Protein AF-A2VDF8-F1 (afdb_monomer_lite)

InterPro domains:
  IPR008467 Dynein 1 light intermediate chain [PTHR12688] (8-139)
  IPR022780 Dynein family light intermediate chain [PF05783] (5-139)

Radius of gyration: 25.3 Å; chains: 1; bounding box: 49×78×46 Å

Sequence (141 aa):
TSVAAEYKKGRGLEYLYLNVHDEDRDDQTRCNVWILDGDLYHKGLLKFSLDALSLRDTLVMLVVDMSKPWTALDSLQKWASVVREHVDKLKIPPEEMKEMEQKLIRDFQEYVEPGEDFPASPQRRTTGAQEDRGDSVVLHQ

Structure (mmCIF, N/CA/C/O backbone):
data_AF-A2VDF8-F1
#
_entry.id   AF-A2VDF8-F1
#
loop_
_atom_site.group_PDB
_atom_site.id
_atom_site.type_symbol
_atom_site.label_atom_id
_atom_site.label_alt_id
_atom_site.label_comp_id
_atom_site.label_asym_id
_atom_site.label_entity_id
_atom_site.label_seq_id
_atom_site.pdbx_PDB_ins_code
_atom_site.Cartn_x
_atom_site.Cartn_y
_atom_site.Cartn_z
_atom_site.occupancy
_atom_site.B_iso_or_equiv
_atom_site.auth_seq_id
_atom_site.auth_comp_id
_atom_site.auth_asym_id
_atom_site.auth_atom_id
_atom_site.pdbx_PDB_model_num
ATOM 1 N N . THR A 1 1 ? -0.094 -25.351 -19.517 1.00 32.38 1 THR A N 1
ATOM 2 C CA . THR A 1 1 ? 0.602 -24.459 -20.468 1.00 32.38 1 THR A CA 1
ATOM 3 C C . THR A 1 1 ? 0.751 -23.128 -19.781 1.00 32.38 1 THR A C 1
ATOM 5 O O . THR A 1 1 ? -0.258 -22.511 -19.470 1.00 32.38 1 THR A O 1
ATOM 8 N N . SER A 1 2 ? 1.973 -22.769 -19.400 1.00 37.56 2 SER A N 1
ATOM 9 C CA . SER A 1 2 ? 2.245 -21.579 -18.596 1.00 37.56 2 SER A CA 1
ATOM 10 C C . SER A 1 2 ? 1.795 -20.333 -19.347 1.00 37.56 2 SER A C 1
ATOM 12 O O . SER A 1 2 ? 2.333 -20.022 -20.408 1.00 37.56 2 SER A O 1
ATOM 14 N N . VAL A 1 3 ? 0.802 -19.628 -18.809 1.00 40.50 3 VAL A N 1
ATOM 15 C CA . VAL A 1 3 ? 0.486 -18.277 -19.265 1.00 40.50 3 VAL A CA 1
ATOM 16 C C . VAL A 1 3 ? 1.540 -17.385 -18.625 1.00 40.50 3 VAL A C 1
ATOM 18 O O . VAL A 1 3 ? 1.367 -16.886 -17.518 1.00 40.50 3 VAL A O 1
ATOM 21 N N . ALA A 1 4 ? 2.689 -17.254 -19.288 1.00 42.12 4 ALA A N 1
ATOM 22 C CA . ALA A 1 4 ? 3.557 -16.118 -19.045 1.00 42.12 4 ALA A CA 1
ATOM 23 C C . ALA A 1 4 ? 2.743 -14.893 -19.467 1.00 42.12 4 ALA A C 1
ATOM 25 O O . ALA A 1 4 ? 2.608 -14.610 -20.657 1.00 42.12 4 ALA A O 1
ATOM 26 N N . ALA A 1 5 ? 2.104 -14.243 -18.494 1.00 46.62 5 ALA A N 1
ATOM 27 C CA . ALA A 1 5 ? 1.506 -12.942 -18.705 1.00 46.62 5 ALA A CA 1
ATOM 28 C C . ALA A 1 5 ? 2.597 -12.054 -19.309 1.00 46.62 5 ALA A C 1
ATOM 30 O O . ALA A 1 5 ? 3.678 -11.910 -18.733 1.00 46.62 5 ALA A O 1
ATOM 31 N N . GLU A 1 6 ? 2.349 -11.514 -20.501 1.00 41.25 6 GLU A N 1
ATOM 32 C CA . GLU A 1 6 ? 3.170 -10.434 -21.028 1.00 41.25 6 GLU A CA 1
ATOM 33 C C . GLU A 1 6 ? 3.189 -9.333 -19.965 1.00 41.25 6 GLU A C 1
ATOM 35 O O . GLU A 1 6 ? 2.168 -8.685 -19.730 1.00 41.25 6 GLU A O 1
ATOM 40 N N . TYR A 1 7 ? 4.331 -9.135 -19.303 1.00 50.16 7 TYR A N 1
ATOM 41 C CA . TYR A 1 7 ? 4.544 -8.013 -18.395 1.00 50.16 7 TYR A CA 1
ATOM 42 C C . TYR A 1 7 ? 4.553 -6.730 -19.232 1.00 50.16 7 TYR A C 1
ATOM 44 O O . TYR A 1 7 ? 5.593 -6.231 -19.665 1.00 50.16 7 TYR A O 1
ATOM 52 N N . LYS A 1 8 ? 3.361 -6.213 -19.530 1.00 56.06 8 LYS A N 1
ATOM 53 C CA . LYS A 1 8 ? 3.194 -4.874 -20.080 1.00 56.06 8 LYS A CA 1
ATOM 54 C C . LYS A 1 8 ? 3.610 -3.905 -18.986 1.00 56.06 8 LYS A C 1
ATOM 56 O O . LYS A 1 8 ? 3.108 -3.977 -17.872 1.00 56.06 8 LYS A O 1
ATOM 61 N N . LYS A 1 9 ? 4.539 -3.004 -19.311 1.00 63.62 9 LYS A N 1
ATOM 62 C CA . LYS A 1 9 ? 4.901 -1.882 -18.442 1.00 63.62 9 LYS A CA 1
ATOM 63 C C . LYS A 1 9 ? 3.611 -1.170 -18.028 1.00 63.62 9 LYS A C 1
ATOM 65 O O . LYS A 1 9 ? 2.889 -0.689 -18.907 1.00 63.62 9 LYS A O 1
ATOM 70 N N . GLY A 1 10 ? 3.321 -1.161 -16.728 1.00 63.69 10 GLY A N 1
ATOM 71 C CA . GLY A 1 10 ? 2.025 -0.718 -16.239 1.00 63.69 10 GLY A CA 1
ATOM 72 C C . GLY A 1 10 ? 1.735 0.742 -16.586 1.00 63.69 10 GLY A C 1
ATOM 73 O O . GLY A 1 10 ? 2.647 1.571 -16.669 1.00 63.69 10 GLY A O 1
ATOM 74 N N . ARG A 1 11 ? 0.464 1.083 -16.825 1.00 73.50 11 ARG A N 1
ATOM 75 C CA . ARG A 1 11 ? 0.043 2.449 -17.231 1.00 73.50 11 ARG A CA 1
ATOM 76 C C . ARG A 1 11 ? -0.128 3.419 -16.050 1.00 73.50 11 ARG A C 1
ATOM 78 O O . ARG A 1 11 ? -0.934 4.344 -16.123 1.00 73.50 11 ARG A O 1
ATOM 85 N N . GLY A 1 12 ? 0.607 3.211 -14.962 1.00 85.75 12 GLY A N 1
ATOM 86 C CA . GLY A 1 12 ? 0.430 3.927 -13.700 1.00 85.75 12 GLY A CA 1
ATOM 87 C C . GLY A 1 12 ? -0.296 3.062 -12.679 1.00 85.75 12 GLY A C 1
ATOM 88 O O . GLY A 1 12 ? 0.335 2.189 -12.093 1.00 85.75 12 GLY A O 1
ATOM 89 N N . LEU A 1 13 ? -1.590 3.317 -12.458 1.00 90.75 13 LEU A N 1
ATOM 90 C CA . LEU A 1 13 ? -2.419 2.561 -11.515 1.00 90.75 13 LEU A CA 1
ATOM 91 C C . LEU A 1 13 ? -3.345 1.604 -12.269 1.00 90.75 13 LEU A C 1
ATOM 93 O O . LEU A 1 13 ? -4.253 2.039 -12.978 1.00 90.75 13 LEU A O 1
ATOM 97 N N . GLU A 1 14 ? -3.119 0.310 -12.104 1.00 92.19 14 GLU A N 1
ATOM 98 C CA . GLU A 1 14 ? -3.931 -0.747 -12.700 1.00 92.19 14 GLU A CA 1
ATOM 99 C C . GLU A 1 14 ? -4.917 -1.299 -11.677 1.00 92.19 14 GLU A C 1
ATOM 101 O O . GLU A 1 14 ? -4.626 -1.333 -10.484 1.00 92.19 14 GLU A O 1
ATOM 106 N N . TYR A 1 15 ? -6.088 -1.722 -12.148 1.00 92.75 15 TYR A N 1
ATOM 107 C CA . TYR A 1 15 ? -7.136 -2.297 -11.313 1.00 92.75 15 TYR A CA 1
ATOM 108 C C . TYR A 1 15 ? -7.450 -3.718 -11.766 1.00 92.75 15 TYR A C 1
ATOM 110 O O . TYR A 1 15 ? -7.635 -3.976 -12.957 1.00 92.75 15 TYR A O 1
ATOM 118 N N . LEU A 1 16 ? -7.555 -4.615 -10.794 1.00 93.31 16 LEU A N 1
ATOM 119 C CA . LEU A 1 16 ? -8.076 -5.965 -10.944 1.00 93.31 16 LEU A CA 1
ATOM 120 C C . LEU A 1 16 ? -8.898 -6.327 -9.702 1.00 93.31 16 LEU A C 1
ATOM 122 O O . LEU A 1 16 ? -8.915 -5.598 -8.712 1.00 93.31 16 LEU A O 1
ATOM 126 N N . TYR A 1 17 ? -9.598 -7.453 -9.744 1.00 93.19 17 TYR A N 1
ATOM 127 C CA . TYR A 1 17 ? -10.292 -7.973 -8.573 1.00 93.19 17 TYR A CA 1
ATOM 128 C C . TYR A 1 17 ? -10.122 -9.485 -8.482 1.00 93.19 17 TYR A C 1
ATOM 130 O O . TYR A 1 17 ? -9.967 -10.171 -9.494 1.00 93.19 17 TYR A O 1
ATOM 138 N N . LEU A 1 18 ? -10.163 -9.993 -7.257 1.00 91.50 18 LEU A N 1
ATOM 139 C CA . LEU A 1 18 ? -10.177 -11.413 -6.948 1.00 91.50 18 LEU A CA 1
ATOM 140 C C . LEU A 1 18 ? -11.573 -11.774 -6.446 1.00 91.50 18 LEU A C 1
ATOM 142 O O . LEU A 1 18 ? -12.104 -11.117 -5.550 1.00 91.50 18 LEU A O 1
ATOM 146 N N . ASN A 1 19 ? -12.170 -12.814 -7.022 1.00 89.62 19 ASN A N 1
ATOM 147 C CA . ASN A 1 19 ? -13.351 -13.434 -6.434 1.00 89.62 19 ASN A CA 1
ATOM 148 C C . ASN A 1 19 ? -12.873 -14.386 -5.340 1.00 89.62 19 ASN A C 1
ATOM 150 O O . ASN A 1 19 ? -12.162 -15.348 -5.624 1.00 89.62 19 ASN A O 1
ATOM 154 N N . VAL A 1 20 ? -13.253 -14.093 -4.105 1.00 85.69 20 VAL A N 1
ATOM 155 C CA . VAL A 1 20 ? -12.990 -14.922 -2.935 1.00 85.69 20 VAL A CA 1
ATOM 156 C C . VAL A 1 20 ? -14.245 -15.747 -2.689 1.00 85.69 20 VAL A C 1
ATOM 158 O O . VAL A 1 20 ? -15.324 -15.194 -2.457 1.00 85.69 20 VAL A O 1
ATOM 161 N N . HIS A 1 21 ? -14.096 -17.060 -2.818 1.00 84.44 21 HIS A N 1
ATOM 162 C CA . HIS A 1 21 ? -15.136 -18.030 -2.515 1.00 84.44 21 HIS A CA 1
ATOM 163 C C . HIS A 1 21 ? -14.867 -18.609 -1.130 1.00 84.44 21 HIS A C 1
ATOM 165 O O . HIS A 1 21 ? -13.739 -19.001 -0.838 1.00 84.44 21 HIS A O 1
ATOM 171 N N . ASP A 1 22 ? -15.895 -18.617 -0.295 1.00 78.88 22 ASP A N 1
ATOM 172 C CA . ASP A 1 22 ? -15.909 -19.344 0.966 1.00 78.88 22 ASP A CA 1
ATOM 173 C C . ASP A 1 22 ? -16.502 -20.732 0.677 1.00 78.88 22 ASP A C 1
ATOM 175 O O . ASP A 1 22 ? -17.619 -20.819 0.181 1.00 78.88 22 ASP A O 1
ATOM 179 N N . GLU A 1 23 ? -15.754 -21.816 0.903 1.00 71.19 23 GLU A N 1
ATOM 180 C CA . GLU A 1 23 ? -16.223 -23.175 0.572 1.00 71.19 23 GLU A CA 1
ATOM 181 C C . GLU A 1 23 ? -17.433 -23.605 1.422 1.00 71.19 23 GLU A C 1
ATOM 183 O O . GLU A 1 23 ? -18.210 -24.464 1.001 1.00 71.19 23 GLU A O 1
ATOM 188 N N . ASP A 1 24 ? -17.631 -22.978 2.587 1.00 74.69 24 ASP A N 1
ATOM 189 C CA . ASP A 1 24 ? -18.722 -23.287 3.512 1.00 74.69 24 ASP A CA 1
ATOM 190 C C . ASP A 1 24 ? -19.963 -22.399 3.297 1.00 74.69 24 ASP A C 1
ATOM 192 O O . ASP A 1 24 ? -21.007 -22.620 3.926 1.00 74.69 24 ASP A O 1
ATOM 196 N N . ARG A 1 25 ? -19.882 -21.382 2.425 1.00 68.94 25 ARG A N 1
ATOM 197 C CA . ARG A 1 25 ? -20.967 -20.419 2.172 1.00 68.94 25 ARG A CA 1
ATOM 198 C C . ARG A 1 25 ? -21.162 -20.191 0.675 1.00 68.94 25 ARG A C 1
ATOM 200 O O . ARG A 1 25 ? -20.217 -19.942 -0.057 1.00 68.94 25 ARG A O 1
ATOM 207 N N . ASP A 1 26 ? -22.412 -20.099 0.222 1.00 70.31 26 ASP A N 1
ATOM 208 C CA . ASP A 1 26 ? -22.732 -19.660 -1.154 1.00 70.31 26 ASP A CA 1
ATOM 209 C C . ASP A 1 26 ? -22.427 -18.157 -1.405 1.00 70.31 26 ASP A C 1
ATOM 211 O O . ASP A 1 26 ? -22.842 -17.575 -2.411 1.00 70.31 26 ASP A O 1
ATOM 215 N N . ASP A 1 27 ? -21.682 -17.510 -0.505 1.00 76.88 27 ASP A N 1
ATOM 216 C CA . ASP A 1 27 ? -21.312 -16.106 -0.585 1.00 76.88 27 ASP A CA 1
ATOM 217 C C . ASP A 1 27 ? -20.072 -15.922 -1.476 1.00 76.88 27 ASP A C 1
ATOM 219 O O . ASP A 1 27 ? -19.013 -16.521 -1.276 1.00 76.88 27 ASP A O 1
ATOM 223 N N . GLN A 1 28 ? -20.185 -15.034 -2.466 1.00 77.56 28 GLN A N 1
ATOM 224 C CA . GLN A 1 28 ? -19.052 -14.575 -3.271 1.00 77.56 28 GLN A CA 1
ATOM 225 C C . GLN A 1 28 ? -18.644 -13.172 -2.832 1.00 77.56 28 GLN A C 1
ATOM 227 O O . GLN A 1 28 ? -19.400 -12.214 -3.006 1.00 77.56 28 GLN A O 1
ATOM 232 N N . THR A 1 29 ? -17.419 -13.031 -2.324 1.00 87.19 29 THR A N 1
ATOM 233 C CA . THR A 1 29 ? -16.853 -11.728 -1.950 1.00 87.19 29 THR A CA 1
ATOM 234 C C . THR A 1 29 ? -15.842 -11.270 -2.997 1.00 87.19 29 THR A C 1
ATOM 236 O O . THR A 1 29 ? -15.077 -12.068 -3.533 1.00 87.19 29 THR A O 1
ATOM 239 N N . ARG A 1 30 ? -15.818 -9.970 -3.317 1.00 89.56 30 ARG A N 1
ATOM 240 C CA . ARG A 1 30 ? -14.829 -9.386 -4.237 1.00 89.56 30 ARG A CA 1
ATOM 241 C C . ARG A 1 30 ? -13.746 -8.655 -3.458 1.00 89.56 30 ARG A C 1
ATOM 243 O O . ARG A 1 30 ? -14.043 -7.707 -2.739 1.00 89.56 30 ARG A O 1
ATOM 250 N N . CYS A 1 31 ? -12.496 -9.051 -3.662 1.00 91.94 31 CYS A N 1
ATOM 251 C CA . CYS A 1 31 ? -11.326 -8.326 -3.186 1.00 91.94 31 CYS A CA 1
ATOM 252 C C . CYS A 1 31 ? -10.796 -7.433 -4.313 1.00 91.94 31 CYS A C 1
ATOM 254 O O . CYS A 1 31 ? -10.410 -7.920 -5.375 1.00 91.94 31 CYS A O 1
ATOM 256 N N . ASN A 1 32 ? -10.820 -6.120 -4.099 1.00 94.00 32 ASN A N 1
ATOM 257 C CA . ASN A 1 32 ? -10.306 -5.143 -5.053 1.00 94.00 32 ASN A CA 1
ATOM 258 C C . ASN A 1 32 ? -8.783 -5.054 -4.939 1.00 94.00 32 ASN A C 1
ATOM 260 O O . ASN A 1 32 ? -8.249 -4.953 -3.838 1.00 94.00 32 ASN A O 1
ATOM 264 N N . VAL A 1 33 ? -8.089 -5.051 -6.072 1.00 94.62 33 VAL A N 1
ATOM 265 C CA . VAL A 1 33 ? -6.630 -4.994 -6.126 1.00 94.62 33 VAL A CA 1
ATOM 266 C C . VAL A 1 33 ? -6.213 -3.851 -7.037 1.00 94.62 33 VAL A C 1
ATOM 268 O O . VAL A 1 33 ? -6.658 -3.738 -8.181 1.00 94.62 33 VAL A O 1
ATOM 271 N N . TRP A 1 34 ? -5.312 -3.018 -6.528 1.00 94.50 34 TRP A N 1
ATOM 272 C CA . TRP A 1 34 ? -4.702 -1.936 -7.282 1.00 94.50 34 TRP A CA 1
ATOM 273 C C . TRP A 1 34 ? -3.198 -2.152 -7.361 1.00 94.50 34 TRP A C 1
ATOM 275 O O . TRP A 1 34 ? -2.542 -2.351 -6.340 1.00 94.50 34 TRP A O 1
ATOM 285 N N . ILE A 1 35 ? -2.652 -2.100 -8.572 1.00 93.00 35 ILE A N 1
ATOM 286 C CA . ILE A 1 35 ? -1.220 -2.250 -8.820 1.00 93.00 35 ILE A CA 1
ATOM 287 C C . ILE A 1 35 ? -0.677 -0.898 -9.251 1.00 93.00 35 ILE A C 1
ATOM 289 O O . ILE A 1 35 ? -1.055 -0.366 -10.294 1.00 93.00 35 ILE A O 1
ATOM 293 N N . LEU A 1 36 ? 0.220 -0.348 -8.441 1.00 91.38 36 LEU A N 1
ATOM 294 C CA . LEU A 1 36 ? 1.015 0.814 -8.800 1.00 91.38 36 LEU A CA 1
ATOM 295 C C . LEU A 1 36 ? 2.434 0.340 -9.113 1.00 91.38 36 LEU A C 1
ATOM 297 O O . LEU A 1 36 ? 3.134 -0.132 -8.222 1.00 91.38 36 LEU A O 1
ATOM 301 N N . ASP A 1 37 ? 2.850 0.478 -10.368 1.00 83.81 37 ASP A N 1
ATOM 302 C CA . ASP A 1 37 ? 4.197 0.123 -10.823 1.00 83.81 37 ASP A CA 1
ATOM 303 C C . ASP A 1 37 ? 4.848 1.289 -11.592 1.00 83.81 37 ASP A C 1
ATOM 305 O O . ASP A 1 37 ? 4.185 2.167 -12.157 1.00 83.81 37 ASP A O 1
ATOM 309 N N . GLY A 1 38 ? 6.180 1.299 -11.616 1.00 76.81 38 GLY A N 1
ATOM 310 C CA . GLY A 1 38 ? 6.986 2.195 -12.431 1.00 76.81 38 GLY A CA 1
ATOM 311 C C . GLY A 1 38 ? 7.417 3.485 -11.730 1.00 76.81 38 GLY A C 1
ATOM 312 O O . GLY A 1 38 ? 8.216 3.472 -10.790 1.00 76.81 38 GLY A O 1
ATOM 313 N N . ASP A 1 39 ? 6.990 4.623 -12.282 1.00 78.25 39 ASP A N 1
ATOM 314 C CA . ASP A 1 39 ? 7.486 5.960 -11.929 1.00 78.25 39 ASP A CA 1
ATOM 315 C C . ASP A 1 39 ? 6.731 6.573 -10.735 1.00 78.25 39 ASP A C 1
ATOM 317 O O . ASP A 1 39 ? 5.504 6.491 -10.635 1.00 78.2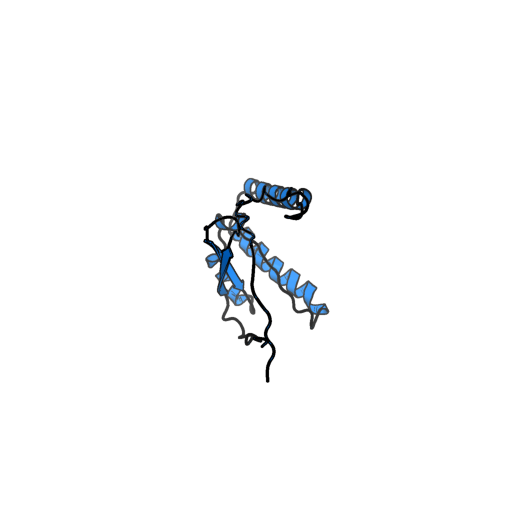5 39 ASP A O 1
ATOM 321 N N . LEU A 1 40 ? 7.465 7.277 -9.867 1.00 83.62 40 LEU A N 1
ATOM 322 C CA . LEU A 1 40 ? 6.915 8.063 -8.762 1.00 83.62 40 LEU A CA 1
ATOM 323 C C . LEU A 1 40 ? 5.976 9.179 -9.226 1.00 83.62 40 LEU A C 1
ATOM 325 O O . LEU A 1 40 ? 5.170 9.647 -8.423 1.00 83.62 40 LEU A O 1
ATOM 329 N N . TYR A 1 41 ? 6.035 9.589 -10.495 1.00 86.25 41 TYR A N 1
ATOM 330 C CA . TYR A 1 41 ? 5.068 10.521 -11.079 1.00 86.25 41 TYR A CA 1
ATOM 331 C C . TYR A 1 41 ? 3.613 10.061 -10.875 1.00 86.25 41 TYR A C 1
ATOM 333 O O . TYR A 1 41 ? 2.711 10.877 -10.682 1.00 86.25 41 TYR A O 1
ATOM 341 N N . HIS A 1 42 ? 3.382 8.747 -10.820 1.00 88.19 42 HIS A N 1
ATOM 342 C CA . HIS A 1 42 ? 2.056 8.164 -10.638 1.00 88.19 42 HIS A CA 1
ATOM 343 C C . HIS A 1 42 ? 1.616 8.040 -9.174 1.00 88.19 42 HIS A C 1
ATOM 345 O O . HIS A 1 42 ? 0.481 7.642 -8.923 1.00 88.19 42 HIS A O 1
ATOM 351 N N . LYS A 1 43 ? 2.442 8.425 -8.188 1.00 89.44 43 LYS A N 1
ATOM 352 C CA . LYS A 1 43 ? 2.091 8.287 -6.760 1.00 89.44 43 LYS A CA 1
ATOM 353 C C . LYS A 1 43 ? 0.803 9.013 -6.369 1.00 89.44 43 LYS A C 1
ATOM 355 O O . LYS A 1 43 ? 0.106 8.597 -5.452 1.00 89.44 43 LYS A O 1
ATOM 360 N N . GLY A 1 44 ? 0.455 10.081 -7.091 1.00 90.44 44 GLY A N 1
ATOM 361 C CA . GLY A 1 44 ? -0.794 10.819 -6.892 1.00 90.44 44 GLY A CA 1
ATOM 362 C C . GLY A 1 44 ? -2.061 10.032 -7.247 1.00 90.44 44 GLY A C 1
ATOM 363 O O . GLY A 1 44 ? -3.152 10.479 -6.898 1.00 90.44 44 GLY A O 1
ATOM 364 N N . LEU A 1 45 ? -1.938 8.884 -7.919 1.00 92.31 45 LEU A N 1
ATOM 365 C CA . LEU A 1 45 ? -3.063 8.011 -8.246 1.00 92.31 45 LEU A CA 1
ATOM 366 C C . LEU A 1 45 ? -3.543 7.193 -7.038 1.00 92.31 45 LEU A C 1
ATOM 368 O O . LEU A 1 45 ? -4.701 6.791 -7.034 1.00 92.31 45 LEU A O 1
ATOM 372 N N . LEU A 1 46 ? -2.726 7.027 -5.985 1.00 92.19 46 LEU A N 1
ATOM 373 C CA . LEU A 1 46 ? -3.107 6.283 -4.770 1.00 92.19 46 LEU A CA 1
ATOM 374 C C . LEU A 1 46 ? -4.380 6.815 -4.099 1.00 92.19 46 LEU A C 1
ATOM 376 O O . LEU A 1 46 ? -5.098 6.064 -3.450 1.00 92.19 46 LEU A O 1
ATOM 380 N N . LYS A 1 47 ? -4.719 8.092 -4.313 1.00 92.50 47 LYS A N 1
ATOM 381 C CA . LYS A 1 47 ? -5.976 8.692 -3.835 1.00 92.50 47 LYS A CA 1
ATOM 382 C C . LYS A 1 47 ? -7.243 8.028 -4.388 1.00 92.50 47 LYS A C 1
ATOM 384 O O . LYS A 1 47 ? -8.316 8.280 -3.860 1.00 92.50 47 LYS A O 1
ATOM 389 N N . PHE A 1 48 ? -7.137 7.269 -5.480 1.00 92.44 48 PHE A N 1
ATOM 390 C CA . PHE A 1 48 ? -8.265 6.563 -6.091 1.00 92.44 48 PHE A CA 1
ATOM 391 C C . PHE A 1 48 ? -8.419 5.125 -5.580 1.00 92.44 48 PHE A C 1
ATOM 393 O O . PHE A 1 48 ? -9.457 4.519 -5.823 1.00 92.44 48 PHE A O 1
ATOM 400 N N . SER A 1 49 ? -7.398 4.579 -4.914 1.00 91.75 49 SER A N 1
ATOM 401 C CA . SER A 1 49 ? -7.401 3.215 -4.373 1.00 91.75 49 SER A CA 1
ATOM 402 C C . SER A 1 49 ? -7.457 3.173 -2.849 1.00 91.75 49 SER A C 1
ATOM 404 O O . SER A 1 49 ? -7.857 2.162 -2.286 1.00 91.75 49 SER A O 1
ATOM 406 N N . LEU A 1 50 ? -7.003 4.237 -2.183 1.00 92.56 50 LEU A N 1
ATOM 407 C CA . LEU A 1 50 ? -6.806 4.254 -0.742 1.00 92.56 50 LEU A CA 1
ATOM 408 C C . LEU A 1 50 ? -7.242 5.592 -0.145 1.00 92.56 50 LEU A C 1
ATOM 410 O O . LEU A 1 50 ? -6.606 6.625 -0.388 1.00 92.56 50 LEU A O 1
ATOM 414 N N . ASP A 1 51 ? -8.298 5.550 0.663 1.00 93.56 51 ASP A N 1
ATOM 415 C CA . ASP A 1 51 ? -8.804 6.677 1.440 1.00 93.56 51 ASP A CA 1
ATOM 416 C C . ASP A 1 51 ? -8.797 6.371 2.951 1.00 93.56 51 ASP A C 1
ATOM 418 O O . ASP A 1 51 ? -8.349 5.312 3.393 1.00 93.56 51 ASP A O 1
ATOM 422 N N . ALA A 1 52 ? -9.233 7.338 3.763 1.00 92.06 52 ALA A N 1
ATOM 423 C CA . ALA A 1 52 ? -9.213 7.212 5.220 1.00 92.06 52 ALA A CA 1
ATOM 424 C C . ALA A 1 52 ? -10.158 6.119 5.750 1.00 92.06 52 ALA A C 1
ATOM 426 O O . ALA A 1 52 ? -9.890 5.551 6.806 1.00 92.06 52 ALA A O 1
ATOM 427 N N . LEU A 1 53 ? -11.246 5.819 5.033 1.00 90.25 53 LEU A N 1
ATOM 428 C CA . LEU A 1 53 ? -12.213 4.796 5.427 1.00 90.25 53 LEU A CA 1
ATOM 429 C C . LEU A 1 53 ? -11.724 3.407 5.010 1.00 90.25 53 LEU A C 1
ATOM 431 O O . LEU A 1 53 ? -11.806 2.469 5.797 1.00 90.25 53 LEU A O 1
ATOM 435 N N . SER A 1 54 ? -11.176 3.286 3.798 1.00 91.00 54 SER A N 1
ATOM 436 C CA . SER A 1 54 ? -10.725 2.012 3.238 1.00 91.00 54 SER A CA 1
ATOM 437 C C . SER A 1 54 ? -9.417 1.509 3.849 1.00 91.00 54 SER A C 1
ATOM 439 O O . SER A 1 54 ? -9.142 0.312 3.776 1.00 91.00 54 SER A O 1
ATOM 441 N N . LEU A 1 55 ? -8.599 2.384 4.456 1.00 92.25 55 LEU A N 1
ATOM 442 C CA . LEU A 1 55 ? -7.283 2.007 4.990 1.00 92.25 55 LEU A CA 1
ATOM 443 C C . LEU A 1 55 ? -7.357 0.855 6.001 1.00 92.25 55 LEU A C 1
ATOM 445 O O . LEU A 1 55 ? -6.485 -0.010 5.991 1.00 92.25 55 LEU A O 1
ATOM 449 N N . ARG A 1 56 ? -8.406 0.821 6.832 1.00 91.31 56 ARG A N 1
ATOM 450 C CA . ARG A 1 56 ? -8.611 -0.215 7.860 1.00 91.31 56 ARG A CA 1
ATOM 451 C C . ARG A 1 56 ? -8.720 -1.626 7.282 1.00 91.31 56 ARG A C 1
ATOM 453 O O . ARG A 1 56 ? -8.311 -2.576 7.941 1.00 91.31 56 ARG A O 1
ATOM 460 N N . ASP A 1 57 ? -9.238 -1.732 6.062 1.00 91.62 57 ASP A N 1
ATOM 461 C CA . ASP A 1 57 ? -9.511 -2.991 5.368 1.00 91.62 57 ASP A CA 1
ATOM 462 C C . ASP A 1 57 ? -8.574 -3.187 4.160 1.00 91.62 57 ASP A C 1
ATOM 464 O O . ASP A 1 57 ? -8.887 -3.916 3.220 1.00 91.62 57 ASP A O 1
ATOM 468 N N . THR A 1 58 ? -7.417 -2.513 4.156 1.00 93.50 58 THR A N 1
ATOM 469 C CA . THR A 1 58 ? -6.447 -2.563 3.054 1.00 93.50 58 THR A CA 1
ATOM 470 C C . THR A 1 58 ? -5.201 -3.358 3.435 1.00 93.50 58 THR A C 1
ATOM 472 O O . THR A 1 58 ? -4.521 -3.047 4.410 1.00 93.50 58 THR A O 1
ATOM 475 N N . LEU A 1 59 ? -4.825 -4.320 2.588 1.00 93.94 59 LEU A N 1
ATOM 476 C CA . LEU A 1 59 ? -3.512 -4.963 2.617 1.00 93.94 59 LEU A CA 1
ATOM 477 C C . LEU A 1 59 ? -2.572 -4.278 1.616 1.00 93.94 59 LEU A C 1
ATOM 479 O O . LEU A 1 59 ? -2.842 -4.248 0.416 1.00 93.94 59 LEU A O 1
ATOM 483 N N . VAL A 1 60 ? -1.437 -3.768 2.097 1.00 94.62 60 VAL A N 1
ATOM 484 C CA . VAL A 1 60 ? -0.378 -3.219 1.238 1.00 94.62 60 VAL A CA 1
ATOM 485 C C . VAL A 1 60 ? 0.687 -4.285 0.993 1.00 94.62 60 VAL A C 1
ATOM 487 O O . VAL A 1 60 ? 1.326 -4.755 1.931 1.00 94.62 60 VAL A O 1
ATOM 490 N N . MET A 1 61 ? 0.920 -4.630 -0.274 1.00 94.62 61 MET A N 1
ATOM 491 C CA . MET A 1 61 ? 1.975 -5.561 -0.686 1.00 94.62 61 MET A CA 1
ATOM 492 C C . MET A 1 61 ? 3.086 -4.816 -1.427 1.00 94.62 61 MET A C 1
ATOM 494 O O . MET A 1 61 ? 2.842 -4.176 -2.448 1.00 94.62 61 MET A O 1
ATOM 498 N N . LEU A 1 62 ? 4.320 -4.919 -0.929 1.00 93.88 62 LEU A N 1
ATOM 499 C CA . LEU A 1 62 ? 5.508 -4.387 -1.596 1.00 93.88 62 LEU A CA 1
ATOM 500 C C . LEU A 1 62 ? 6.239 -5.528 -2.309 1.00 93.88 62 LEU A C 1
ATOM 502 O O . LEU A 1 62 ? 6.727 -6.454 -1.666 1.00 93.88 62 LEU A O 1
ATOM 506 N N . VAL A 1 63 ? 6.308 -5.457 -3.638 1.00 92.12 63 VAL A N 1
ATOM 507 C CA . VAL A 1 63 ? 6.928 -6.485 -4.486 1.00 92.12 63 VAL A CA 1
ATOM 508 C C . VAL A 1 63 ? 8.278 -5.979 -4.994 1.00 92.12 63 VAL A C 1
ATOM 510 O O . VAL A 1 63 ? 8.377 -4.858 -5.491 1.00 92.12 63 VAL A O 1
ATOM 513 N N . VAL A 1 64 ? 9.323 -6.799 -4.865 1.00 91.56 64 VAL A N 1
ATOM 514 C CA . VAL A 1 64 ? 10.699 -6.468 -5.276 1.00 91.56 64 VAL A CA 1
ATOM 515 C C . VAL A 1 64 ? 11.253 -7.501 -6.258 1.00 91.56 64 VAL A C 1
ATOM 517 O O . VAL A 1 64 ? 10.891 -8.676 -6.217 1.00 91.56 64 VAL A O 1
ATOM 520 N N . ASP A 1 65 ? 12.152 -7.061 -7.140 1.00 90.19 65 ASP A N 1
ATOM 521 C CA . ASP A 1 65 ? 12.813 -7.911 -8.134 1.00 90.19 65 ASP A CA 1
ATOM 522 C C . ASP A 1 65 ? 14.056 -8.604 -7.544 1.00 90.19 65 ASP A C 1
ATOM 524 O O . ASP A 1 65 ? 15.100 -7.986 -7.321 1.00 90.19 65 ASP A O 1
ATOM 528 N N . MET A 1 66 ? 13.956 -9.918 -7.329 1.00 92.12 66 MET A N 1
ATOM 529 C CA . MET A 1 66 ? 15.051 -10.748 -6.810 1.00 92.12 66 MET A CA 1
ATOM 530 C C . MET A 1 66 ? 16.088 -11.147 -7.870 1.00 92.12 66 MET A C 1
ATOM 532 O O . MET A 1 66 ? 17.089 -11.767 -7.521 1.00 92.12 66 MET A O 1
ATOM 536 N N . SER A 1 67 ? 15.918 -10.766 -9.143 1.00 94.62 67 SER A N 1
ATOM 537 C CA . SER A 1 67 ? 16.999 -10.876 -10.135 1.00 94.62 67 SER A CA 1
ATOM 538 C C . SER A 1 67 ? 18.139 -9.885 -9.857 1.00 94.62 67 SER A C 1
ATOM 540 O O . SER A 1 67 ? 19.280 -10.111 -10.264 1.00 94.62 67 SER A O 1
ATOM 542 N N . LYS A 1 68 ? 17.839 -8.799 -9.127 1.00 92.31 68 LYS A N 1
ATOM 543 C CA . LYS A 1 68 ? 18.780 -7.754 -8.698 1.00 92.31 68 LYS A CA 1
ATOM 544 C C . LYS A 1 68 ? 18.591 -7.465 -7.206 1.00 92.31 68 LYS A C 1
ATOM 546 O O . LYS A 1 68 ? 18.199 -6.355 -6.835 1.00 92.31 68 LYS A O 1
ATOM 551 N N . PRO A 1 69 ? 18.889 -8.435 -6.327 1.00 94.56 69 PRO A N 1
ATOM 552 C CA . PRO A 1 69 ? 18.559 -8.356 -4.904 1.00 94.56 69 PRO A CA 1
ATOM 553 C C . PRO A 1 69 ? 19.252 -7.188 -4.191 1.00 94.56 69 PRO A C 1
ATOM 555 O O . PRO A 1 69 ? 18.721 -6.658 -3.221 1.00 94.56 69 PRO A O 1
ATOM 558 N N . TRP A 1 70 ? 20.393 -6.716 -4.703 1.00 95.19 70 TRP A N 1
ATOM 559 C CA . 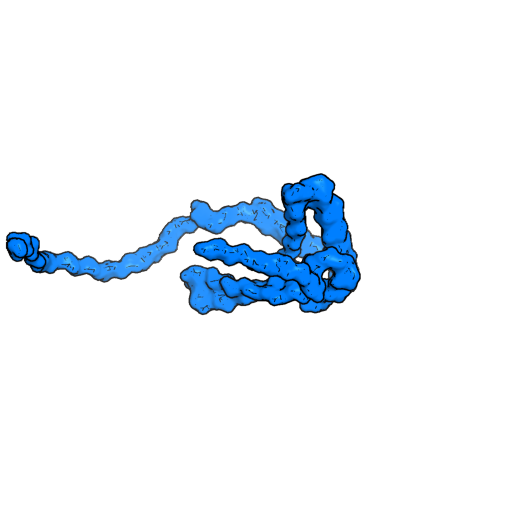TRP A 1 70 ? 21.063 -5.516 -4.187 1.00 95.19 70 TRP A CA 1
ATOM 560 C C . TRP A 1 70 ? 20.213 -4.242 -4.312 1.00 95.19 70 TRP A C 1
ATOM 562 O O . TRP A 1 70 ? 20.434 -3.303 -3.562 1.00 95.19 70 TRP A O 1
ATOM 572 N N . THR A 1 71 ? 19.230 -4.204 -5.220 1.00 92.62 71 THR A N 1
ATOM 573 C CA . THR A 1 71 ? 18.284 -3.080 -5.356 1.00 92.62 71 THR A CA 1
ATOM 574 C C . THR A 1 71 ? 17.024 -3.240 -4.505 1.00 92.62 71 THR A C 1
ATOM 576 O O . THR A 1 71 ? 16.216 -2.312 -4.432 1.00 92.62 71 THR A O 1
ATOM 579 N N . ALA A 1 72 ? 16.821 -4.405 -3.877 1.00 93.75 72 ALA A N 1
ATOM 580 C CA . ALA A 1 72 ? 15.576 -4.731 -3.191 1.00 93.75 72 ALA A CA 1
ATOM 581 C C . ALA A 1 72 ? 15.335 -3.813 -1.989 1.00 93.75 72 ALA A C 1
ATOM 583 O O . ALA A 1 72 ? 14.235 -3.287 -1.844 1.00 93.75 72 ALA A O 1
ATOM 584 N N . LEU A 1 73 ? 16.365 -3.567 -1.171 1.00 95.19 73 LEU A N 1
ATOM 585 C CA . LEU A 1 73 ? 16.253 -2.695 0.000 1.00 95.19 73 LEU A CA 1
ATOM 586 C C . LEU A 1 73 ? 15.924 -1.250 -0.400 1.00 95.19 73 LEU A C 1
ATOM 588 O O . LEU A 1 73 ? 14.970 -0.679 0.125 1.00 95.19 73 LEU A O 1
ATOM 592 N N . ASP A 1 74 ? 16.657 -0.695 -1.368 1.00 94.19 74 ASP A N 1
ATOM 593 C CA . ASP A 1 74 ? 16.432 0.667 -1.866 1.00 94.19 74 ASP A CA 1
ATOM 594 C C . ASP A 1 74 ? 15.026 0.815 -2.465 1.00 94.19 74 ASP A C 1
ATOM 596 O O . ASP A 1 74 ? 14.325 1.798 -2.216 1.00 94.19 74 ASP A O 1
ATOM 600 N N . SER A 1 75 ? 14.578 -0.190 -3.224 1.00 92.81 75 SER A N 1
ATOM 601 C CA . SER A 1 75 ? 13.239 -0.214 -3.822 1.00 92.81 75 SER A CA 1
ATOM 602 C C . SER A 1 75 ? 12.147 -0.316 -2.759 1.00 92.81 75 SER A C 1
ATOM 604 O O . SER A 1 75 ? 11.150 0.404 -2.833 1.00 92.81 75 SER A O 1
ATOM 606 N N . LEU A 1 76 ? 12.345 -1.162 -1.746 1.00 94.75 76 LEU A N 1
ATOM 607 C CA . LEU A 1 76 ? 11.420 -1.324 -0.631 1.00 94.75 76 LEU A CA 1
ATOM 608 C C . LEU A 1 76 ? 11.284 -0.021 0.159 1.00 94.75 76 LEU A C 1
ATOM 610 O O . LEU A 1 76 ? 10.170 0.431 0.405 1.00 94.75 76 LEU A O 1
ATOM 614 N N . GLN A 1 77 ? 12.403 0.622 0.502 1.00 95.12 77 GLN A N 1
ATOM 615 C CA . GLN A 1 77 ? 12.412 1.905 1.206 1.00 95.12 77 GLN A CA 1
ATOM 616 C C . GLN A 1 77 ? 11.739 3.008 0.386 1.00 95.12 77 GLN A C 1
ATOM 618 O O . GLN A 1 77 ? 10.918 3.759 0.918 1.00 95.12 77 GLN A O 1
ATOM 623 N N . LYS A 1 78 ? 12.035 3.077 -0.917 1.00 93.50 78 LYS A N 1
ATOM 624 C CA . LYS A 1 78 ? 11.410 4.025 -1.845 1.00 93.50 78 LYS A CA 1
ATOM 625 C C . LYS A 1 78 ? 9.887 3.882 -1.840 1.00 93.50 78 LYS A C 1
ATOM 627 O O . LYS A 1 78 ? 9.187 4.875 -1.646 1.00 93.50 78 LYS A O 1
ATOM 632 N N . TRP A 1 79 ? 9.363 2.672 -2.032 1.00 94.00 79 TRP A N 1
ATOM 633 C CA . TRP A 1 79 ? 7.916 2.447 -2.084 1.00 94.00 79 TRP A CA 1
ATOM 634 C C . TRP A 1 79 ? 7.243 2.549 -0.711 1.00 94.00 79 TRP A C 1
ATOM 636 O O . TRP A 1 79 ? 6.156 3.116 -0.615 1.00 94.00 79 TRP A O 1
ATOM 646 N N . ALA A 1 80 ? 7.908 2.128 0.366 1.00 95.69 80 ALA A N 1
ATOM 647 C CA . ALA A 1 80 ? 7.431 2.357 1.728 1.00 95.69 80 ALA A CA 1
ATOM 648 C C . ALA A 1 80 ? 7.289 3.858 2.036 1.00 95.69 80 ALA A C 1
ATOM 650 O O . ALA A 1 80 ? 6.303 4.266 2.647 1.00 95.69 80 ALA A O 1
ATOM 651 N N . SER A 1 81 ? 8.223 4.696 1.567 1.00 95.56 81 SER A N 1
ATOM 652 C CA . SER A 1 81 ? 8.114 6.155 1.698 1.00 95.56 81 SER A CA 1
ATOM 653 C C . SER A 1 81 ? 6.906 6.708 0.944 1.00 95.56 81 SER A C 1
ATOM 655 O O . SER A 1 81 ? 6.210 7.572 1.464 1.00 95.56 81 SER A O 1
ATOM 657 N N . VAL A 1 82 ? 6.617 6.197 -0.258 1.00 94.69 82 VAL A N 1
ATOM 658 C CA . VAL A 1 82 ? 5.430 6.599 -1.033 1.00 94.69 82 VAL A CA 1
ATOM 659 C C . VAL A 1 82 ? 4.140 6.275 -0.284 1.00 94.69 82 VAL A C 1
ATOM 661 O O . VAL A 1 82 ? 3.258 7.129 -0.199 1.00 94.69 82 VAL A O 1
ATOM 664 N N . VAL A 1 83 ? 4.037 5.065 0.272 1.00 95.06 83 VAL A N 1
ATOM 665 C CA . VAL A 1 83 ? 2.870 4.643 1.058 1.00 95.06 83 VAL A CA 1
ATOM 666 C C . VAL A 1 83 ? 2.737 5.502 2.313 1.00 95.06 83 VAL A C 1
ATOM 668 O O . VAL A 1 83 ? 1.659 6.031 2.567 1.00 95.06 83 VAL A O 1
ATOM 671 N N . ARG A 1 84 ? 3.832 5.719 3.053 1.00 95.06 84 ARG A N 1
ATOM 672 C CA . ARG A 1 84 ? 3.843 6.570 4.252 1.00 95.06 84 ARG A CA 1
ATOM 673 C C . ARG A 1 84 ? 3.388 7.995 3.942 1.00 95.06 84 ARG A C 1
ATOM 675 O O . ARG A 1 84 ? 2.459 8.483 4.571 1.00 95.06 84 ARG A O 1
ATOM 682 N N . GLU A 1 85 ? 3.962 8.622 2.912 1.00 95.44 85 GLU A N 1
ATOM 683 C CA . GLU A 1 85 ? 3.554 9.958 2.457 1.00 95.44 85 GLU A CA 1
ATOM 684 C C . GLU A 1 85 ? 2.070 10.032 2.074 1.00 95.44 85 GLU A C 1
ATOM 686 O O . GLU A 1 85 ? 1.461 11.098 2.176 1.00 95.44 85 GLU A O 1
ATOM 691 N N . HIS A 1 86 ? 1.498 8.947 1.544 1.00 95.25 86 HIS A N 1
ATOM 692 C CA . HIS A 1 86 ? 0.077 8.890 1.209 1.00 95.25 86 HIS A CA 1
ATOM 693 C C . HIS A 1 86 ? -0.786 8.778 2.464 1.00 95.25 86 HIS A C 1
ATOM 695 O O . HIS A 1 86 ? -1.718 9.563 2.618 1.00 95.25 86 HIS A O 1
ATOM 701 N N . VAL A 1 87 ? -0.441 7.872 3.381 1.00 94.81 87 VAL A N 1
ATOM 702 C CA . VAL A 1 87 ? -1.148 7.687 4.657 1.00 94.81 87 VAL A CA 1
ATOM 703 C C . VAL A 1 87 ? -1.132 8.973 5.488 1.00 94.81 87 VAL A C 1
ATOM 705 O O . VAL A 1 87 ? -2.181 9.396 5.971 1.00 94.81 87 VAL A O 1
ATOM 708 N N . ASP A 1 88 ? 0.002 9.672 5.556 1.00 94.44 88 ASP A N 1
ATOM 709 C CA . ASP A 1 88 ? 0.114 10.952 6.270 1.00 94.44 88 ASP A CA 1
ATOM 710 C C . ASP A 1 88 ? -0.842 12.022 5.700 1.00 94.44 88 ASP A C 1
ATOM 712 O O . ASP A 1 88 ? -1.401 12.841 6.436 1.00 94.44 88 ASP A O 1
ATOM 716 N N . LYS A 1 89 ? -1.096 12.008 4.381 1.00 95.38 89 LYS A N 1
ATOM 717 C CA . LYS A 1 89 ? -2.040 12.934 3.723 1.00 95.38 89 LYS A CA 1
ATOM 718 C C . LYS A 1 89 ? -3.502 12.623 4.016 1.00 95.38 89 LYS A C 1
ATOM 720 O O . LYS A 1 89 ? -4.325 13.527 3.867 1.00 95.38 89 LYS A O 1
ATOM 725 N N . LEU A 1 90 ? -3.825 11.398 4.434 1.00 94.19 90 LEU A N 1
ATOM 726 C CA . LEU A 1 90 ? -5.182 11.026 4.840 1.00 94.19 90 LEU A CA 1
ATOM 727 C C . LEU A 1 90 ? -5.590 11.700 6.157 1.00 94.19 90 LEU A C 1
ATOM 729 O O . LEU A 1 90 ? -6.782 11.781 6.438 1.00 94.19 90 LEU A O 1
ATOM 733 N N . LYS A 1 91 ? -4.624 12.237 6.925 1.00 93.44 91 LYS A N 1
ATOM 734 C CA . LYS A 1 91 ? -4.854 12.958 8.191 1.00 93.44 91 LYS A CA 1
ATOM 735 C C . LYS A 1 91 ? -5.712 12.158 9.177 1.00 93.44 91 LYS A C 1
ATOM 737 O O . LYS A 1 91 ? -6.612 12.702 9.815 1.00 93.44 91 LYS A O 1
ATOM 742 N N . ILE A 1 92 ? -5.428 10.864 9.277 1.00 94.31 92 ILE A N 1
ATOM 743 C CA . ILE A 1 92 ? -6.137 9.954 10.176 1.00 94.31 92 ILE A CA 1
ATOM 744 C C . ILE A 1 92 ? -5.840 10.359 11.626 1.00 94.31 92 ILE A C 1
ATOM 746 O O . ILE A 1 92 ? -4.681 10.651 11.942 1.00 94.31 92 ILE A O 1
ATOM 750 N N . PRO A 1 93 ? -6.852 10.403 12.512 1.00 95.19 93 PRO A N 1
ATOM 751 C CA . PRO A 1 93 ? -6.637 10.716 13.916 1.00 95.19 93 PRO A CA 1
ATOM 752 C C . PRO A 1 93 ? -5.602 9.771 14.555 1.00 95.19 93 PRO A C 1
ATOM 754 O O . PRO A 1 93 ? -5.669 8.563 14.325 1.00 95.19 93 PRO A O 1
ATOM 757 N N . PRO A 1 94 ? -4.672 10.276 15.388 1.00 93.62 94 PRO A N 1
ATOM 758 C CA . PRO A 1 94 ? -3.647 9.440 16.018 1.00 93.62 94 PRO A CA 1
ATOM 759 C C . PRO A 1 94 ? -4.211 8.267 16.826 1.00 93.62 94 PRO A C 1
ATOM 761 O O . PRO A 1 94 ? -3.620 7.192 16.825 1.00 93.62 94 PRO A O 1
ATOM 764 N N . GLU A 1 95 ? -5.364 8.458 17.473 1.00 95.50 95 GLU A N 1
ATOM 765 C CA . GLU A 1 95 ? -6.041 7.393 18.221 1.00 95.50 95 GLU A CA 1
ATOM 766 C C . GLU A 1 95 ? -6.504 6.261 17.295 1.00 95.50 95 GLU A C 1
ATOM 768 O O . GLU A 1 95 ? -6.214 5.101 17.563 1.00 95.50 95 GLU A O 1
ATOM 773 N N . GLU A 1 96 ? -7.112 6.582 16.147 1.00 94.19 96 GLU A N 1
ATOM 774 C CA . GLU A 1 96 ? -7.523 5.570 15.164 1.00 94.19 96 GLU A CA 1
ATOM 775 C C . GLU A 1 96 ? -6.319 4.843 14.552 1.00 94.19 96 GLU A C 1
ATOM 777 O O . GLU A 1 96 ? -6.360 3.633 14.336 1.00 94.19 96 GLU A O 1
ATOM 782 N N . MET A 1 97 ? -5.226 5.567 14.286 1.00 94.50 97 MET A N 1
ATOM 783 C CA . MET A 1 97 ? -3.984 4.964 13.794 1.00 94.50 97 MET A CA 1
ATOM 784 C C . MET A 1 97 ? -3.416 3.961 14.801 1.00 94.50 97 MET A C 1
ATOM 786 O O . MET A 1 97 ? -3.032 2.852 14.434 1.00 94.50 97 MET A O 1
ATOM 790 N N . LYS A 1 98 ? -3.412 4.338 16.081 1.00 95.44 98 LYS A N 1
ATOM 791 C CA . LYS A 1 98 ? -2.948 3.489 17.176 1.00 95.44 98 LYS A CA 1
ATOM 792 C C . LYS A 1 98 ? -3.840 2.264 17.366 1.00 95.44 98 LYS A C 1
ATOM 794 O O . LYS A 1 98 ? -3.323 1.175 17.590 1.00 95.44 98 LYS A O 1
ATOM 799 N N . GLU A 1 99 ? -5.157 2.414 17.250 1.00 95.94 99 GLU A N 1
ATOM 800 C CA . GLU A 1 99 ? -6.096 1.288 17.288 1.00 95.94 99 GLU A CA 1
ATOM 801 C C . GLU A 1 99 ? -5.846 0.298 16.143 1.00 95.94 99 GLU A C 1
ATOM 803 O O . GLU A 1 99 ? -5.811 -0.912 16.377 1.00 95.94 99 GLU A O 1
ATOM 808 N N . MET A 1 100 ? -5.623 0.791 14.917 1.00 94.44 100 MET A N 1
ATOM 809 C CA . MET A 1 100 ? -5.271 -0.058 13.771 1.00 94.44 100 MET A CA 1
ATOM 810 C C . MET A 1 100 ? -3.950 -0.802 13.997 1.00 94.44 100 MET A C 1
ATOM 812 O O . MET A 1 100 ? -3.878 -2.004 13.752 1.00 94.44 100 MET A O 1
ATOM 816 N N . GLU A 1 101 ? -2.919 -0.121 14.500 1.00 94.25 101 GLU A N 1
ATOM 817 C CA . GLU A 1 101 ? -1.624 -0.735 14.814 1.00 94.25 101 GLU A CA 1
ATOM 818 C C . GLU A 1 101 ? -1.758 -1.825 15.885 1.00 94.25 101 GLU A C 1
ATOM 820 O O . GLU A 1 101 ? -1.271 -2.942 15.712 1.00 94.25 101 GLU A O 1
ATOM 825 N N . GLN A 1 102 ? -2.472 -1.535 16.975 1.00 96.62 102 GLN A N 1
ATOM 826 C CA . GLN A 1 102 ? -2.719 -2.501 18.045 1.00 96.62 102 GLN A CA 1
ATOM 827 C C . GLN A 1 102 ? -3.511 -3.711 17.554 1.00 96.62 102 GLN A C 1
ATOM 829 O O . GLN A 1 102 ? -3.203 -4.838 17.943 1.00 96.62 102 GLN A O 1
ATOM 834 N N . LYS A 1 103 ? -4.505 -3.491 16.686 1.00 94.81 103 LYS A N 1
ATOM 835 C CA . LYS A 1 103 ? -5.244 -4.572 16.036 1.00 94.81 103 LYS A CA 1
ATOM 836 C C . LYS A 1 103 ? -4.304 -5.452 15.211 1.00 94.81 103 LYS A C 1
ATOM 838 O O . LYS A 1 103 ? -4.319 -6.655 15.417 1.00 94.81 103 LYS A O 1
ATOM 843 N N . LEU A 1 104 ? -3.449 -4.877 14.361 1.00 93.94 104 LEU A N 1
ATOM 844 C CA . LEU A 1 104 ? -2.484 -5.646 13.562 1.00 93.94 104 LEU A CA 1
ATOM 845 C C . LEU A 1 104 ? -1.524 -6.467 14.432 1.00 93.94 104 LEU A C 1
ATOM 847 O O . LEU A 1 104 ? -1.252 -7.623 14.120 1.00 93.94 104 LEU A O 1
ATOM 851 N N . ILE A 1 105 ? -1.024 -5.889 15.529 1.00 95.19 105 ILE A N 1
ATOM 852 C CA . ILE A 1 105 ? -0.140 -6.594 16.467 1.00 95.19 105 ILE A CA 1
ATOM 853 C C . ILE A 1 105 ? -0.866 -7.780 17.099 1.00 95.19 105 ILE A C 1
ATOM 855 O O . ILE A 1 105 ? -0.310 -8.876 17.142 1.00 95.19 105 ILE A O 1
ATOM 859 N N . ARG A 1 106 ? -2.097 -7.570 17.574 1.00 95.12 106 ARG A N 1
ATOM 860 C CA . ARG A 1 106 ? -2.911 -8.634 18.163 1.00 95.12 106 ARG A CA 1
ATOM 861 C C . ARG A 1 106 ? -3.198 -9.729 17.143 1.00 95.12 106 ARG A C 1
ATOM 863 O O . ARG A 1 106 ? -2.915 -10.885 17.421 1.00 95.12 106 ARG A O 1
ATOM 870 N N . ASP A 1 107 ? -3.690 -9.357 15.964 1.00 92.94 107 ASP A N 1
ATOM 871 C CA . ASP A 1 107 ? -4.049 -10.296 14.902 1.00 92.94 107 ASP A CA 1
ATOM 872 C C . ASP A 1 107 ? -2.825 -11.131 14.469 1.00 92.94 107 ASP A C 1
ATOM 874 O O . ASP A 1 107 ? -2.969 -12.305 14.150 1.00 92.94 107 ASP A O 1
ATOM 878 N N . PHE A 1 108 ? -1.610 -10.566 14.517 1.00 92.44 108 PHE A N 1
ATOM 879 C CA . PHE A 1 108 ? -0.364 -11.296 14.264 1.00 92.44 108 PHE A CA 1
ATOM 880 C C . PHE A 1 108 ? 0.053 -12.221 15.420 1.00 92.44 108 PHE A C 1
ATOM 882 O O . PHE A 1 108 ? 0.505 -13.336 15.181 1.00 92.44 108 PHE A O 1
ATOM 889 N N . GLN A 1 109 ? -0.063 -11.768 16.671 1.00 94.06 109 GLN A N 1
ATOM 890 C CA . GLN A 1 109 ? 0.333 -12.546 17.855 1.00 94.06 109 GLN A CA 1
ATOM 891 C C . GLN A 1 109 ? -0.623 -13.701 18.160 1.00 94.06 109 GLN A C 1
ATOM 893 O O . GLN A 1 109 ? -0.190 -14.745 18.640 1.00 94.06 109 GLN A O 1
ATOM 898 N N . GLU A 1 110 ? -1.911 -13.495 17.905 1.00 93.44 110 GLU A N 1
ATOM 899 C CA . GLU A 1 110 ? -2.985 -14.465 18.124 1.00 93.44 110 GLU A CA 1
ATOM 900 C C . GLU A 1 110 ? -3.274 -15.297 16.865 1.00 93.44 110 GLU A C 1
ATOM 902 O O . GLU A 1 110 ? -4.222 -16.081 16.857 1.00 93.44 110 GLU A O 1
ATOM 907 N N . TYR A 1 111 ? -2.483 -15.135 15.796 1.00 90.06 111 TYR A N 1
ATOM 908 C CA . TYR A 1 111 ? -2.669 -15.894 14.565 1.00 90.06 111 TYR A CA 1
ATOM 909 C C . TYR A 1 111 ? -2.492 -17.394 14.825 1.00 90.06 111 TYR A C 1
ATOM 911 O O . TYR A 1 111 ? -1.438 -17.846 15.273 1.00 90.06 111 TYR A O 1
ATOM 919 N N . VAL A 1 112 ? -3.524 -18.161 14.485 1.00 88.38 112 VAL A N 1
ATOM 920 C CA . VAL A 1 112 ? -3.519 -19.626 14.465 1.00 88.38 112 VAL A CA 1
ATOM 921 C C . VAL A 1 112 ? -3.774 -20.057 13.029 1.00 88.38 112 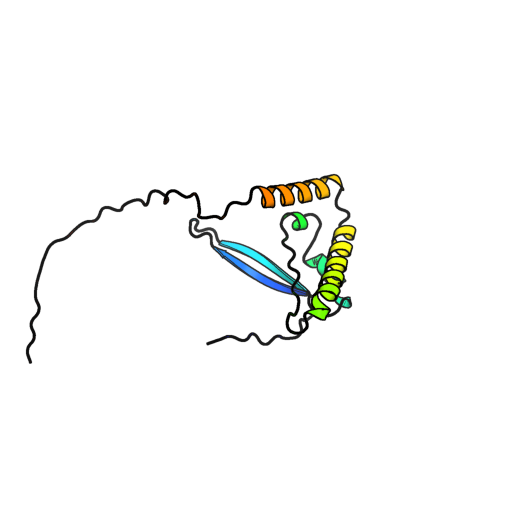VAL A C 1
ATOM 923 O O . VAL A 1 112 ? -4.638 -19.482 12.360 1.00 88.38 112 VAL A O 1
ATOM 926 N N . GLU A 1 113 ? -3.022 -21.046 12.539 1.00 80.69 113 GLU A N 1
ATOM 927 C CA . GLU A 1 113 ? -3.226 -21.549 11.185 1.00 80.69 113 GLU A CA 1
ATOM 928 C C . GLU A 1 113 ? -4.654 -22.104 11.039 1.00 80.69 113 GLU A C 1
ATOM 930 O O . GLU A 1 113 ? -5.064 -22.993 11.796 1.00 80.69 113 GLU A O 1
ATOM 935 N N . PRO A 1 114 ? -5.446 -21.593 10.078 1.00 70.19 114 PRO A N 1
ATOM 936 C CA . PRO A 1 114 ? -6.780 -22.114 9.837 1.00 70.19 114 PRO A CA 1
ATOM 937 C C . PRO A 1 114 ? -6.666 -23.565 9.352 1.00 70.19 114 PRO A C 1
ATOM 939 O O . PRO A 1 114 ? -6.253 -23.820 8.223 1.00 70.19 114 PRO A O 1
ATOM 942 N N . GLY A 1 115 ? -7.007 -24.518 10.223 1.00 63.78 115 GLY A N 1
ATOM 943 C CA . GLY A 1 115 ? -6.932 -25.952 9.924 1.00 63.78 115 GLY A CA 1
ATOM 944 C C . GLY A 1 115 ? -6.388 -26.831 11.051 1.00 63.78 115 GLY A C 1
ATOM 945 O O . GLY A 1 115 ? -6.661 -28.028 11.034 1.00 63.78 115 GLY A O 1
ATOM 946 N N . GLU A 1 116 ? -5.670 -26.278 12.037 1.00 58.00 116 GLU A N 1
ATOM 947 C CA . GLU A 1 116 ? -5.054 -27.101 13.096 1.00 58.00 116 GLU A CA 1
ATOM 948 C C . GLU A 1 116 ? -6.045 -27.576 14.181 1.00 58.00 116 GLU A C 1
ATOM 950 O O . GLU A 1 116 ? -5.840 -28.642 14.756 1.00 58.00 116 GLU A O 1
ATOM 955 N N . ASP A 1 117 ? -7.164 -26.869 14.390 1.00 51.16 117 ASP A N 1
ATOM 956 C CA . ASP A 1 117 ? -8.104 -27.123 15.501 1.00 51.16 117 ASP A CA 1
ATOM 957 C C . ASP A 1 117 ? -9.566 -27.356 15.083 1.00 51.16 117 ASP A C 1
ATOM 959 O O . ASP A 1 117 ? -10.475 -27.300 15.915 1.00 51.16 117 ASP A O 1
ATOM 963 N N . PHE A 1 118 ? -9.846 -27.651 13.812 1.00 49.56 118 PHE A N 1
ATOM 964 C CA . PHE A 1 118 ? -11.193 -28.094 13.452 1.00 49.56 118 PHE A CA 1
ATOM 965 C C . PHE A 1 118 ? -11.325 -29.591 13.762 1.00 49.56 118 PHE A C 1
ATOM 967 O O . PHE A 1 118 ? -10.797 -30.410 13.002 1.00 49.56 118 PHE A O 1
ATOM 974 N N . PRO A 1 119 ? -12.065 -30.021 14.812 1.00 47.69 119 PRO A N 1
ATOM 975 C CA . PRO A 1 119 ? -12.652 -31.347 14.751 1.00 47.69 119 PRO A CA 1
ATOM 976 C C . PRO A 1 119 ? -13.471 -31.344 13.469 1.00 47.69 119 PRO A C 1
ATOM 978 O O . PRO A 1 119 ? -14.332 -30.476 13.322 1.00 47.69 119 PRO A O 1
ATOM 981 N N . ALA A 1 120 ? -13.136 -32.245 12.536 1.00 44.94 120 ALA A N 1
ATOM 982 C CA . ALA A 1 120 ? -13.834 -32.403 11.269 1.00 44.94 120 ALA A CA 1
ATOM 983 C C . ALA A 1 120 ? -15.317 -32.105 11.494 1.00 44.94 120 ALA A C 1
ATOM 985 O O . ALA A 1 120 ? -15.966 -32.824 12.265 1.00 44.94 120 ALA A O 1
ATOM 986 N N . SER A 1 121 ? -15.799 -30.991 10.923 1.00 46.22 121 SER A N 1
ATOM 987 C CA . SER A 1 121 ? -17.194 -30.562 11.011 1.00 46.22 121 SER A CA 1
ATOM 988 C C . SER A 1 121 ? -18.047 -31.813 10.887 1.00 46.22 121 SER A C 1
ATOM 990 O O . SER A 1 121 ? -17.762 -32.578 9.962 1.00 46.22 121 SER A O 1
ATOM 992 N N . PRO A 1 122 ? -18.985 -32.110 11.814 1.00 45.81 122 PRO A N 1
ATOM 993 C CA . PRO A 1 122 ? -19.640 -33.407 11.868 1.00 45.81 122 PRO A CA 1
ATOM 994 C C . PRO A 1 122 ? -20.288 -33.659 10.518 1.00 45.81 122 PRO A C 1
ATOM 996 O O . PRO A 1 122 ? -21.345 -33.120 10.191 1.00 45.81 122 PRO A O 1
ATOM 999 N N . GLN A 1 123 ? -19.572 -34.437 9.713 1.00 48.22 123 G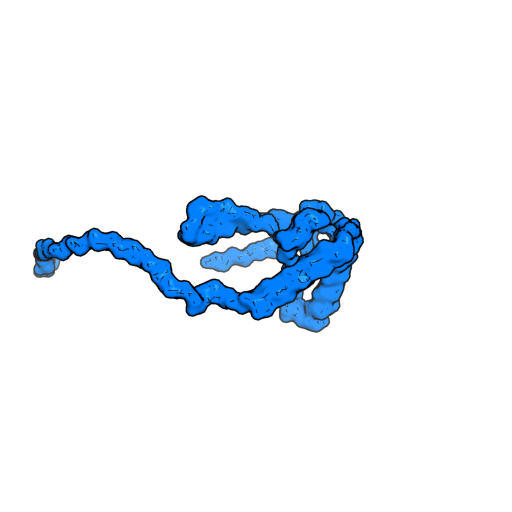LN A N 1
ATOM 1000 C CA . GLN A 1 123 ? -19.890 -34.693 8.334 1.00 48.22 123 GLN A CA 1
ATOM 1001 C C . GLN A 1 123 ? -21.202 -35.436 8.429 1.00 48.22 123 GLN A C 1
ATOM 1003 O O . GLN A 1 123 ? -21.260 -36.546 8.973 1.00 48.22 123 GLN A O 1
ATOM 1008 N N . ARG A 1 124 ? -22.285 -34.759 8.043 1.00 42.06 124 ARG A N 1
ATOM 1009 C CA . ARG A 1 124 ? -23.625 -35.319 8.100 1.00 42.06 124 ARG A CA 1
ATOM 1010 C C . ARG A 1 124 ? -23.599 -36.529 7.181 1.00 42.06 124 ARG A C 1
ATOM 1012 O O . ARG A 1 124 ? -23.741 -36.396 5.971 1.00 42.06 124 ARG A O 1
ATOM 1019 N N . ARG A 1 125 ? -23.364 -37.702 7.776 1.00 37.62 125 ARG A N 1
ATOM 1020 C CA . ARG A 1 125 ? -23.513 -39.009 7.149 1.00 37.62 125 ARG A CA 1
ATOM 1021 C C . ARG A 1 125 ? -24.918 -39.043 6.574 1.00 37.62 125 ARG A C 1
ATOM 1023 O O . ARG A 1 125 ? -25.887 -39.258 7.298 1.00 37.62 125 ARG A O 1
ATOM 1030 N N . THR A 1 126 ? -25.034 -38.840 5.273 1.00 33.41 126 THR A N 1
ATOM 1031 C CA . THR A 1 126 ? -26.140 -39.396 4.517 1.00 33.41 126 THR A CA 1
ATOM 1032 C C . THR A 1 126 ? -25.895 -40.898 4.460 1.00 33.41 126 THR A C 1
ATOM 1034 O O . THR A 1 126 ? -25.135 -41.421 3.653 1.00 33.41 126 THR A O 1
ATOM 1037 N N . THR A 1 127 ? -26.502 -41.604 5.410 1.00 40.12 127 THR A N 1
ATOM 1038 C CA . THR A 1 127 ? -26.728 -43.042 5.317 1.00 40.12 127 THR A CA 1
ATOM 1039 C C . THR A 1 127 ? -27.583 -43.313 4.085 1.00 40.12 127 THR A C 1
ATOM 1041 O O . THR A 1 127 ? -28.761 -42.966 4.054 1.00 40.12 127 THR A O 1
ATOM 1044 N N . GLY A 1 128 ? -26.975 -43.942 3.090 1.00 33.19 128 GLY A N 1
ATOM 1045 C CA . GLY A 1 128 ? -27.636 -44.539 1.939 1.00 33.19 128 GLY A CA 1
ATOM 1046 C C . GLY A 1 128 ? -26.849 -45.763 1.499 1.00 33.19 128 GLY A C 1
ATOM 1047 O O . GLY A 1 128 ? -26.400 -45.834 0.363 1.00 33.19 128 GLY A O 1
ATOM 1048 N N . ALA A 1 129 ? -26.605 -46.687 2.432 1.00 38.12 129 ALA A N 1
ATOM 1049 C CA . ALA A 1 129 ? -26.156 -48.026 2.095 1.00 38.12 129 ALA A CA 1
ATOM 1050 C C . ALA A 1 129 ? -27.303 -48.745 1.374 1.00 38.12 129 ALA A C 1
ATOM 1052 O O . ALA A 1 129 ? -28.343 -49.008 1.975 1.00 38.12 129 ALA A O 1
ATOM 1053 N N . GLN A 1 130 ? -27.096 -49.066 0.102 1.00 35.84 130 GLN A N 1
ATOM 1054 C CA . GLN A 1 130 ? -27.773 -50.179 -0.546 1.00 35.84 130 GLN A CA 1
ATOM 1055 C C . GLN A 1 130 ? -26.735 -50.927 -1.386 1.00 35.84 130 GLN A C 1
ATOM 1057 O O . GLN A 1 130 ? -26.564 -50.687 -2.577 1.00 35.84 130 GLN A O 1
ATOM 1062 N N . GLU A 1 131 ? -25.996 -51.808 -0.714 1.00 40.72 131 GLU A N 1
ATOM 1063 C CA . GLU A 1 131 ? -25.458 -53.012 -1.343 1.00 40.72 131 GLU A CA 1
ATOM 1064 C C . GLU A 1 131 ? -26.642 -53.946 -1.640 1.00 40.72 131 GLU A C 1
ATOM 1066 O O . GLU A 1 131 ? -27.460 -54.165 -0.748 1.00 40.72 131 GLU A O 1
ATOM 1071 N N . ASP A 1 132 ? -26.755 -54.481 -2.860 1.00 36.59 132 ASP A N 1
ATOM 1072 C CA . ASP A 1 132 ? -26.631 -55.933 -3.080 1.00 36.59 132 ASP A CA 1
ATOM 1073 C C . ASP A 1 132 ? -26.569 -56.285 -4.586 1.00 36.59 132 ASP A C 1
ATOM 1075 O O . ASP A 1 132 ? -27.437 -55.914 -5.372 1.00 36.59 132 ASP A O 1
ATOM 1079 N N . ARG A 1 133 ? -25.516 -57.043 -4.923 1.00 33.84 133 ARG A N 1
ATOM 1080 C CA . ARG A 1 133 ? -25.389 -58.119 -5.932 1.00 33.84 133 ARG A CA 1
ATOM 1081 C C . ARG A 1 133 ? -25.815 -57.932 -7.401 1.00 33.84 133 ARG A C 1
ATOM 1083 O O . ARG A 1 133 ? -26.980 -58.065 -7.748 1.00 33.84 133 ARG A O 1
ATOM 1090 N N . GLY A 1 134 ? -24.802 -58.043 -8.268 1.00 34.34 134 GLY A N 1
ATOM 1091 C CA . GLY A 1 134 ? -24.566 -59.318 -8.970 1.00 34.34 134 GLY A CA 1
ATOM 1092 C C . GLY A 1 134 ? -24.553 -59.280 -10.504 1.00 34.34 134 GLY A C 1
ATOM 1093 O O . GLY A 1 134 ? -25.380 -58.629 -11.124 1.00 34.34 134 GLY A O 1
ATOM 1094 N N . ASP A 1 135 ? -23.633 -60.085 -11.047 1.00 37.12 135 ASP A N 1
ATOM 1095 C CA . ASP A 1 135 ? -23.426 -60.522 -12.440 1.00 37.12 135 ASP A CA 1
ATOM 1096 C C . ASP A 1 135 ? -22.624 -59.615 -13.383 1.00 37.12 135 ASP A C 1
ATOM 1098 O O . ASP A 1 135 ? -22.847 -58.419 -13.486 1.00 37.12 135 ASP A O 1
ATOM 1102 N N . SER A 1 136 ? -21.707 -60.117 -14.211 1.00 37.53 136 SER A N 1
ATOM 1103 C CA . SER A 1 136 ? -20.934 -61.364 -14.272 1.00 37.53 136 SER A CA 1
ATOM 1104 C C . SER A 1 136 ? -19.906 -61.114 -15.384 1.00 37.53 136 SER A C 1
ATOM 1106 O O . SER A 1 136 ? -20.238 -60.545 -16.426 1.00 37.53 136 SER A O 1
ATOM 1108 N N . VAL A 1 137 ? -18.646 -61.482 -15.170 1.00 42.94 137 VAL A N 1
ATOM 1109 C CA . VAL A 1 137 ? -17.598 -61.427 -16.198 1.00 42.94 137 VAL A CA 1
ATOM 1110 C C . VAL A 1 137 ? -17.826 -62.538 -17.222 1.00 42.94 137 VAL A C 1
ATOM 1112 O O . VAL A 1 137 ? -17.820 -63.713 -16.863 1.00 42.94 137 VAL A O 1
ATOM 1115 N N . VAL A 1 138 ? -17.946 -62.182 -18.504 1.00 39.16 138 VAL A N 1
ATOM 1116 C CA . VAL A 1 138 ? -17.822 -63.139 -19.613 1.00 39.16 138 VAL A CA 1
ATOM 1117 C C . VAL A 1 138 ? -16.823 -62.601 -20.634 1.00 39.16 138 VAL A C 1
ATOM 1119 O O . VAL A 1 138 ? -17.073 -61.623 -21.332 1.00 39.16 138 VAL A O 1
ATOM 1122 N N . LEU A 1 139 ? -15.672 -63.270 -20.686 1.00 40.84 139 LEU A N 1
ATOM 1123 C CA . LEU A 1 139 ? -14.672 -63.207 -21.747 1.00 40.84 139 LEU A CA 1
ATOM 1124 C C . LEU A 1 139 ? -15.021 -64.277 -22.791 1.00 40.84 139 LEU A C 1
ATOM 1126 O O . LEU A 1 139 ? -15.086 -65.453 -22.446 1.00 40.84 139 LEU A O 1
ATOM 1130 N N . HIS A 1 140 ? -15.235 -63.863 -24.039 1.00 35.47 140 HIS A N 1
ATOM 1131 C CA . HIS A 1 140 ? -15.100 -64.634 -25.288 1.00 35.47 140 HIS A CA 1
ATOM 1132 C C . HIS A 1 140 ? -15.415 -63.648 -26.434 1.00 35.47 140 HIS A C 1
ATOM 1134 O O . HIS A 1 140 ? -16.396 -62.922 -26.333 1.00 35.47 140 HIS A O 1
ATOM 1140 N N . GLN A 1 141 ? -14.680 -63.530 -27.537 1.00 39.91 141 GLN A N 1
ATOM 1141 C CA . GLN A 1 141 ? -13.528 -64.243 -28.080 1.00 39.91 141 GLN A CA 1
ATOM 1142 C C . GLN A 1 141 ? -12.770 -63.257 -28.987 1.00 39.91 141 GLN A C 1
ATOM 1144 O O . GLN A 1 141 ? -13.457 -62.394 -29.582 1.00 39.91 141 GLN A O 1
#

Foldseek 3Di:
DDPPPPPDQDPAKDKDWDFDDDPVDPDTDIHIDIDGDDDPVSLVVVCVVDALVCPLVDDDDDDADPVCVVCRVVSSVVVVVSVVVVVVVNVHPPVVVVVSVVVVVCCVVVDDPPPPDDPPPPPPPPPD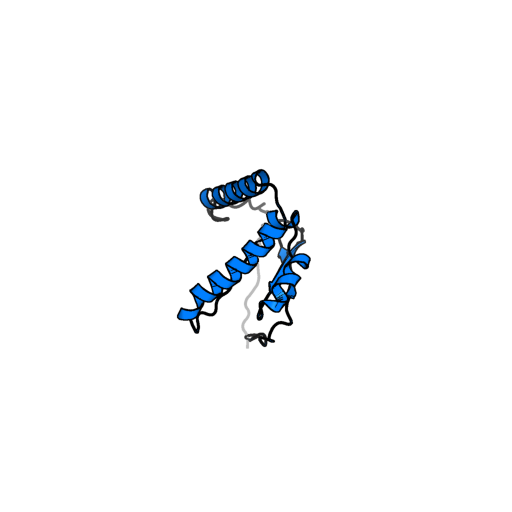DDDDDDDDDDDDD

Secondary structure (DSSP, 8-state):
-------PPP-SEEEEEEEEEPTTSSPEEEEEEEEE-S-GGGGGGGGGT--TTGGGG--------TTSGGGHHHHHHHHHHHHHHHHHHTT--HHHHHHHHHHHHHHHHT---TTSS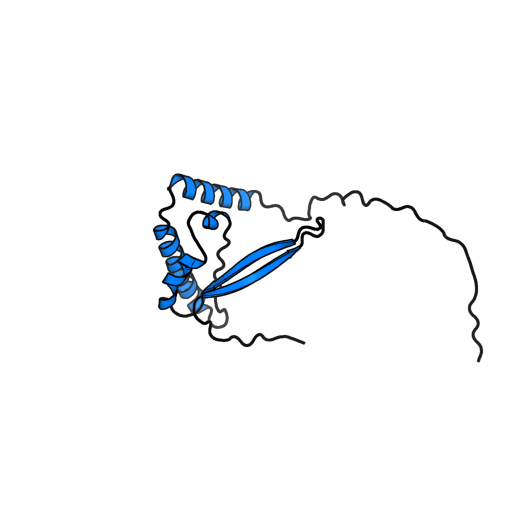------------------------

Organism: Mus musculus (NCBI:txid10090)

pLDDT: mean 78.24, std 21.9, range [32.38, 96.62]